Protein AF-A0A422NGZ5-F1 (afdb_monomer_lite)

pLDDT: mean 80.68, std 18.12, range [29.66, 97.88]

Structure (mmCIF, N/CA/C/O backbone):
data_AF-A0A422NGZ5-F1
#
_entry.id   AF-A0A422NGZ5-F1
#
loop_
_atom_site.group_PDB
_atom_site.id
_atom_site.type_symbol
_atom_site.label_atom_id
_atom_site.label_alt_id
_atom_site.label_comp_id
_atom_site.label_asym_id
_atom_site.label_entity_id
_atom_site.label_seq_id
_atom_site.pdbx_PDB_ins_code
_atom_site.Cartn_x
_atom_site.Cartn_y
_atom_site.Cartn_z
_atom_site.occupancy
_atom_site.B_iso_or_equiv
_atom_site.auth_seq_id
_atom_site.auth_comp_id
_atom_site.auth_asym_id
_atom_site.auth_atom_id
_atom_site.pdbx_PDB_model_num
ATOM 1 N N . SER A 1 1 ? -7.763 19.426 0.240 1.00 39.75 1 SER A N 1
ATOM 2 C CA . SER A 1 1 ? -7.963 18.411 1.285 1.00 39.75 1 SER A CA 1
ATOM 3 C C . SER A 1 1 ? -8.925 17.353 0.784 1.00 39.75 1 SER A C 1
ATOM 5 O O . SER A 1 1 ? -10.069 17.687 0.526 1.00 39.75 1 SER A O 1
ATOM 7 N N . ALA A 1 2 ? -8.452 16.122 0.593 1.00 44.97 2 ALA A N 1
ATOM 8 C CA . ALA A 1 2 ? -9.269 14.924 0.338 1.00 44.97 2 ALA A CA 1
ATOM 9 C C . ALA A 1 2 ? -8.938 13.816 1.369 1.00 44.97 2 ALA A C 1
ATOM 11 O O . ALA A 1 2 ? -9.135 12.634 1.121 1.00 44.97 2 ALA A O 1
ATOM 12 N N . LEU A 1 3 ? -8.363 14.210 2.515 1.00 52.81 3 LEU A N 1
ATOM 13 C CA . LEU A 1 3 ? -7.503 13.362 3.345 1.00 52.81 3 LEU A CA 1
ATOM 14 C C . LEU A 1 3 ? -8.158 12.848 4.642 1.00 52.81 3 LEU A C 1
ATOM 16 O O . LEU A 1 3 ? -7.433 12.539 5.577 1.00 52.81 3 LEU A O 1
ATOM 20 N N . GLU A 1 4 ? -9.490 12.791 4.742 1.00 67.19 4 GLU A N 1
ATOM 21 C CA . GLU A 1 4 ? -10.146 12.339 5.991 1.00 67.19 4 GLU A CA 1
ATOM 22 C C . GLU A 1 4 ? -11.096 11.144 5.850 1.00 67.19 4 GLU A C 1
ATOM 24 O O . GLU A 1 4 ? -11.556 10.623 6.858 1.00 67.19 4 GLU A O 1
ATOM 29 N N . SER A 1 5 ? -11.378 10.662 4.637 1.00 86.12 5 SER A N 1
ATOM 30 C CA . SER A 1 5 ? -12.295 9.526 4.430 1.00 86.12 5 SER A CA 1
ATOM 31 C C . SER A 1 5 ? -11.617 8.260 3.899 1.00 86.12 5 SER A C 1
ATOM 33 O O . SER A 1 5 ? -12.306 7.374 3.403 1.00 86.12 5 SER A O 1
ATOM 35 N N . HIS A 1 6 ? -10.285 8.203 3.936 1.00 91.31 6 HIS A N 1
ATOM 36 C CA . HIS A 1 6 ? -9.486 7.113 3.371 1.00 91.31 6 HIS A CA 1
ATOM 37 C C . HIS A 1 6 ? -8.415 6.663 4.365 1.00 91.31 6 HIS A C 1
ATOM 39 O O . HIS A 1 6 ? -7.973 7.445 5.212 1.00 91.31 6 HIS A O 1
ATOM 45 N N . TRP A 1 7 ? -7.963 5.419 4.235 1.00 93.25 7 TRP A N 1
ATOM 46 C CA . TRP A 1 7 ? -6.811 4.917 4.975 1.00 93.25 7 TRP A CA 1
ATOM 47 C C . TRP A 1 7 ? -5.518 5.607 4.532 1.00 93.25 7 TRP A C 1
ATOM 49 O O . TRP A 1 7 ? -5.410 6.112 3.417 1.00 93.25 7 TRP A O 1
ATOM 59 N N . SER A 1 8 ? -4.499 5.607 5.397 1.00 91.50 8 SER A N 1
ATOM 60 C CA . SER A 1 8 ? -3.156 6.036 4.987 1.00 91.50 8 SER A CA 1
ATOM 61 C C . SER A 1 8 ? -2.666 5.153 3.838 1.00 91.50 8 SER A C 1
ATOM 63 O O . SER A 1 8 ? -2.528 3.940 4.007 1.00 91.50 8 SER A O 1
ATOM 65 N N . GLU A 1 9 ? -2.346 5.767 2.695 1.00 91.44 9 GLU A N 1
ATOM 66 C CA . GLU A 1 9 ? -1.776 5.068 1.537 1.00 91.44 9 GLU A CA 1
ATOM 67 C C . GLU A 1 9 ? -0.501 4.309 1.925 1.00 91.44 9 GLU A C 1
ATOM 69 O O . GLU A 1 9 ? -0.298 3.168 1.525 1.00 91.44 9 GLU A O 1
ATOM 74 N N . ARG A 1 10 ? 0.342 4.896 2.782 1.00 93.38 10 ARG A N 1
ATOM 75 C CA . ARG A 1 10 ? 1.575 4.250 3.242 1.00 93.38 10 ARG A CA 1
ATOM 76 C C . ARG A 1 10 ? 1.301 2.967 4.022 1.00 93.38 10 ARG A C 1
ATOM 78 O O . ARG A 1 10 ? 2.048 1.999 3.887 1.00 93.38 10 ARG A O 1
ATOM 85 N N . ASN A 1 11 ? 0.250 2.945 4.832 1.00 93.81 11 ASN A N 1
ATOM 86 C CA . ASN A 1 11 ? -0.030 1.826 5.731 1.00 93.81 11 ASN A CA 1
ATOM 87 C C . ASN A 1 11 ? -0.939 0.769 5.089 1.00 93.81 11 ASN A C 1
ATOM 89 O O . ASN A 1 11 ? -0.842 -0.404 5.443 1.00 93.81 11 ASN A O 1
ATOM 93 N N . ALA A 1 12 ? -1.782 1.164 4.135 1.00 94.94 12 ALA A N 1
ATOM 94 C CA . ALA A 1 12 ? -2.829 0.329 3.558 1.00 94.94 12 ALA A CA 1
ATOM 95 C C . ALA A 1 12 ? -2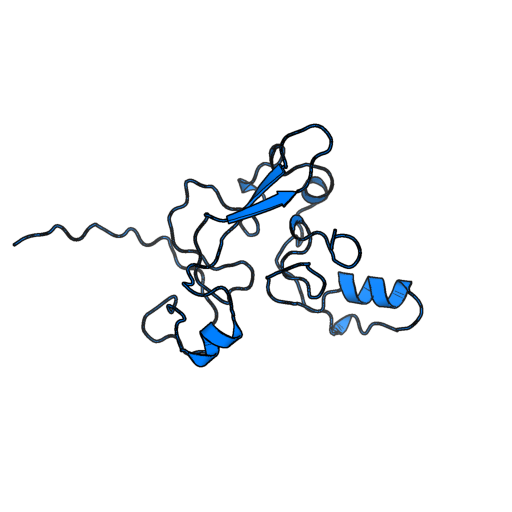.996 0.577 2.046 1.00 94.94 12 ALA A C 1
ATOM 97 O O . ALA A 1 12 ? -4.104 0.763 1.562 1.00 94.94 12 ALA A O 1
ATOM 98 N N . LYS A 1 13 ? -1.889 0.604 1.290 1.00 94.25 13 LYS A N 1
ATOM 99 C CA . LYS A 1 13 ? -1.868 0.983 -0.136 1.00 94.25 13 LYS A CA 1
ATOM 100 C C . LYS A 1 13 ? -2.835 0.193 -1.017 1.00 94.25 13 LYS A C 1
ATOM 102 O O . LYS A 1 13 ? -3.437 0.758 -1.916 1.00 94.25 13 LYS A O 1
ATOM 107 N N . ASP A 1 14 ? -2.939 -1.113 -0.783 1.00 95.31 14 ASP A N 1
ATOM 108 C CA . ASP A 1 14 ? -3.726 -2.023 -1.621 1.00 95.31 14 ASP A CA 1
ATOM 109 C C . ASP A 1 14 ? -5.171 -2.209 -1.116 1.00 95.31 14 ASP A C 1
ATOM 111 O O . ASP A 1 14 ? -5.901 -3.059 -1.626 1.00 95.31 14 ASP A O 1
ATOM 115 N N . GLU A 1 15 ? -5.583 -1.440 -0.108 1.00 96.19 15 GLU A N 1
ATOM 116 C CA . GLU A 1 15 ? -6.899 -1.503 0.532 1.00 96.19 15 GLU A CA 1
ATOM 117 C C . GLU A 1 15 ? -7.965 -0.776 -0.304 1.00 96.19 15 GLU A C 1
ATOM 119 O O . GLU A 1 15 ? -7.674 0.211 -0.978 1.00 96.19 15 GLU A O 1
ATOM 124 N N . LEU A 1 16 ? -9.213 -1.241 -0.252 1.00 94.88 16 LEU A N 1
ATOM 125 C CA . LEU A 1 16 ? -10.357 -0.629 -0.932 1.00 94.88 16 LEU A CA 1
ATOM 126 C C . LEU A 1 16 ? -10.520 0.876 -0.665 1.00 94.88 16 LEU A C 1
ATOM 128 O O . LEU A 1 16 ? -10.824 1.639 -1.577 1.00 94.88 16 LEU A O 1
ATOM 132 N N . MET A 1 17 ? -10.357 1.292 0.584 1.00 94.50 17 MET A N 1
ATOM 133 C CA . MET A 1 17 ? -10.516 2.663 1.054 1.00 94.50 17 MET A CA 1
ATOM 134 C C . MET A 1 17 ? -9.171 3.404 1.097 1.00 94.50 17 MET A C 1
ATOM 136 O O . MET A 1 17 ? -9.043 4.402 1.805 1.00 94.50 17 MET A O 1
ATOM 140 N N . ALA A 1 18 ? -8.152 2.943 0.367 1.00 92.62 18 ALA A N 1
ATOM 141 C CA . ALA A 1 18 ? -6.955 3.733 0.093 1.00 92.62 18 ALA A CA 1
ATOM 142 C C . ALA A 1 18 ? -7.297 4.921 -0.834 1.00 92.62 18 ALA A C 1
ATOM 144 O O . ALA A 1 18 ? -8.208 4.821 -1.655 1.00 92.62 18 ALA A O 1
ATOM 145 N N . PRO A 1 19 ? -6.601 6.069 -0.730 1.00 86.06 19 PRO A N 1
ATOM 146 C CA . PRO A 1 19 ? -6.986 7.284 -1.447 1.00 86.06 19 PRO A CA 1
ATOM 147 C C . PRO A 1 19 ? -6.880 7.150 -2.969 1.00 86.06 19 PRO A C 1
ATOM 149 O O . PRO A 1 19 ? -7.764 7.625 -3.680 1.00 86.06 19 PRO A O 1
ATOM 152 N N . LEU A 1 20 ? -5.802 6.549 -3.482 1.00 76.44 20 LEU A N 1
ATOM 153 C CA . LEU A 1 20 ? -5.567 6.355 -4.913 1.00 76.44 20 LEU A CA 1
ATOM 154 C C . LEU A 1 20 ? -4.652 5.147 -5.157 1.00 76.44 20 LEU A C 1
ATOM 156 O O . LEU A 1 20 ? -3.599 5.030 -4.536 1.00 76.44 20 LEU A O 1
ATOM 160 N N . GLY A 1 21 ? -5.001 4.327 -6.152 1.00 73.50 21 GLY A N 1
ATOM 161 C CA . GLY A 1 21 ? -4.183 3.194 -6.602 1.00 73.50 21 GLY A CA 1
ATOM 162 C C . GLY A 1 21 ? -4.281 1.951 -5.709 1.00 73.50 21 GLY A C 1
ATOM 163 O O . GLY A 1 21 ? -5.049 1.928 -4.755 1.00 73.50 21 GLY A O 1
ATOM 164 N N . GLY A 1 22 ? -3.517 0.909 -6.055 1.00 84.69 22 GLY A N 1
ATOM 165 C CA . GLY A 1 22 ? -3.497 -0.367 -5.334 1.00 84.69 22 GLY A CA 1
ATOM 166 C C . GLY A 1 22 ? -4.521 -1.388 -5.840 1.00 84.69 22 GLY A C 1
ATOM 167 O O . GLY A 1 22 ? -5.181 -1.195 -6.863 1.00 84.69 22 GLY A O 1
ATOM 168 N N . ALA A 1 23 ? -4.628 -2.510 -5.123 1.00 91.06 23 ALA A N 1
ATOM 169 C CA . ALA A 1 23 ? -5.464 -3.637 -5.538 1.00 91.06 23 ALA A CA 1
ATOM 170 C C . ALA A 1 23 ? -6.967 -3.439 -5.265 1.00 91.06 23 ALA A C 1
ATOM 172 O O . ALA A 1 23 ? -7.777 -4.024 -5.984 1.00 91.06 23 ALA A O 1
ATOM 173 N N . GLY A 1 24 ? -7.335 -2.608 -4.282 1.00 93.06 24 GLY A N 1
ATOM 174 C CA . GLY A 1 24 ? -8.728 -2.337 -3.915 1.00 93.06 24 GLY A CA 1
ATOM 175 C C . GLY A 1 24 ? -9.372 -3.446 -3.077 1.00 93.06 24 GLY A C 1
ATOM 176 O O . GLY A 1 24 ? -10.537 -3.775 -3.287 1.00 93.06 24 GLY A O 1
ATOM 177 N N . LEU A 1 25 ? -8.607 -4.049 -2.164 1.00 96.00 25 LEU A N 1
ATOM 178 C CA . LEU A 1 25 ? -9.011 -5.235 -1.407 1.00 96.00 25 LEU A CA 1
ATOM 179 C C . LEU A 1 25 ? -9.987 -4.899 -0.269 1.00 96.00 25 LEU A C 1
ATOM 181 O O . LEU A 1 25 ? -9.744 -3.972 0.507 1.00 96.00 25 LEU A O 1
ATOM 185 N N . TYR A 1 26 ? -11.041 -5.699 -0.111 1.00 95.94 26 TYR A N 1
ATOM 186 C CA . TYR A 1 26 ? -11.971 -5.666 1.023 1.00 95.94 26 TYR A CA 1
ATOM 187 C C . TYR A 1 26 ? -11.346 -6.343 2.248 1.00 95.94 26 TYR A C 1
ATOM 189 O O . TYR A 1 26 ? -11.606 -7.508 2.556 1.00 95.94 26 TYR A O 1
ATOM 197 N N . THR A 1 27 ? -10.481 -5.617 2.950 1.00 97.75 27 THR A N 1
ATOM 198 C CA . THR A 1 27 ? -9.722 -6.184 4.070 1.00 97.75 27 THR A CA 1
ATOM 199 C C . THR A 1 27 ? -10.472 -6.098 5.400 1.00 97.75 27 THR A C 1
ATOM 201 O O . THR A 1 27 ? -11.478 -5.397 5.541 1.00 97.75 27 THR A O 1
ATOM 204 N N . GLU A 1 28 ? -9.920 -6.752 6.427 1.00 97.50 28 GLU A N 1
ATOM 205 C CA . GLU A 1 28 ? -10.381 -6.610 7.813 1.00 97.50 28 GLU A CA 1
ATOM 206 C C . GLU A 1 28 ? -10.377 -5.148 8.303 1.00 97.50 28 GLU A C 1
ATOM 208 O O . GLU A 1 28 ? -11.175 -4.817 9.176 1.00 97.50 28 GLU A O 1
ATOM 213 N N . LEU A 1 29 ? -9.547 -4.257 7.736 1.00 96.38 29 LEU A N 1
ATOM 214 C CA . LEU A 1 29 ? -9.510 -2.837 8.119 1.00 96.38 29 LEU A CA 1
ATOM 215 C C . LEU A 1 29 ? -10.828 -2.131 7.782 1.00 96.38 29 LEU A C 1
ATOM 217 O O . LEU A 1 29 ? -11.478 -1.572 8.666 1.00 96.38 29 LEU A O 1
ATOM 221 N N . THR A 1 30 ? -11.253 -2.184 6.518 1.00 96.38 30 THR A N 1
ATOM 222 C CA . THR A 1 30 ? -12.514 -1.565 6.088 1.00 96.38 30 THR A CA 1
ATOM 223 C C . THR A 1 30 ? -13.726 -2.260 6.696 1.00 96.38 30 THR A C 1
ATOM 225 O O . THR A 1 30 ? -14.667 -1.589 7.125 1.00 96.38 30 THR A O 1
ATOM 228 N N . LEU A 1 31 ? -13.704 -3.591 6.808 1.00 97.62 31 LEU A N 1
ATOM 229 C CA . LEU A 1 31 ? -14.779 -4.326 7.477 1.00 97.62 31 LEU A CA 1
ATOM 230 C C . LEU A 1 31 ? -14.900 -3.939 8.961 1.00 97.62 31 LEU A C 1
ATOM 232 O O . LEU A 1 31 ? -16.016 -3.743 9.444 1.00 97.62 31 LEU A O 1
ATOM 236 N N . GLY A 1 32 ? -13.776 -3.758 9.660 1.00 97.12 32 GLY A N 1
ATOM 237 C CA . GLY A 1 32 ? -13.738 -3.263 11.036 1.00 97.12 32 GLY A CA 1
ATOM 238 C C . GLY A 1 32 ? -14.321 -1.871 11.182 1.00 97.12 32 GLY A C 1
ATOM 239 O O . GLY A 1 32 ? -15.213 -1.679 12.006 1.00 97.12 32 GLY A O 1
ATOM 240 N N . ALA A 1 33 ? -13.934 -0.937 10.314 1.00 95.75 33 ALA A N 1
ATOM 241 C CA . ALA A 1 33 ? -14.528 0.396 10.309 1.00 95.75 33 ALA A CA 1
ATOM 242 C C . ALA A 1 33 ? -16.057 0.351 10.134 1.00 95.75 33 ALA A C 1
ATOM 244 O O . ALA A 1 33 ? -16.782 1.058 10.830 1.00 95.75 33 ALA A O 1
ATOM 245 N N . PHE A 1 34 ? -16.576 -0.506 9.249 1.00 95.81 34 PHE A N 1
ATOM 246 C CA . PHE A 1 34 ? -18.023 -0.650 9.063 1.00 95.81 34 PHE A CA 1
ATOM 247 C C . PHE A 1 34 ? -18.751 -1.247 10.269 1.00 95.81 34 PHE A C 1
ATOM 249 O O . PHE A 1 34 ? -19.886 -0.845 10.545 1.00 95.81 34 PHE A O 1
ATOM 256 N N . VAL A 1 35 ? -18.122 -2.182 10.984 1.00 97.50 35 VAL A N 1
ATOM 257 C CA . VAL A 1 35 ? -18.665 -2.731 12.233 1.00 97.50 35 VAL A CA 1
ATOM 258 C C . VAL A 1 35 ? -18.682 -1.667 13.330 1.00 97.50 35 VAL A C 1
ATOM 260 O O . VAL A 1 35 ? -19.706 -1.514 13.996 1.00 97.50 35 VAL A O 1
ATOM 263 N N . ASP A 1 36 ? -17.611 -0.886 13.474 1.00 97.06 36 ASP A N 1
ATOM 264 C CA . ASP A 1 36 ? -17.487 0.151 14.508 1.00 97.06 36 ASP A CA 1
ATOM 265 C C . ASP A 1 36 ? -18.472 1.313 14.315 1.00 97.06 36 ASP A C 1
ATOM 267 O O . ASP A 1 36 ? -18.913 1.932 15.285 1.00 97.06 36 ASP A O 1
ATOM 271 N N . LEU A 1 37 ? -18.894 1.575 13.074 1.00 95.69 37 LEU A N 1
ATOM 272 C CA . LEU A 1 37 ? -19.982 2.514 12.785 1.00 95.69 37 LEU A CA 1
ATOM 273 C C . LEU A 1 37 ? -21.359 2.014 13.265 1.00 95.69 37 LEU A C 1
ATOM 275 O O . LEU A 1 37 ? -22.299 2.803 13.348 1.00 95.69 37 LEU A O 1
ATOM 279 N N . GLY A 1 38 ? -21.505 0.719 13.558 1.00 96.50 38 GLY A N 1
ATOM 280 C CA . GLY A 1 38 ? -22.724 0.119 14.109 1.00 96.50 38 GLY A CA 1
ATOM 281 C C . GLY A 1 38 ? -23.824 -0.201 13.091 1.00 96.50 38 GLY A C 1
ATOM 282 O O . GLY A 1 38 ? -24.876 -0.712 13.476 1.00 96.50 38 GLY A O 1
ATOM 283 N N . TYR A 1 39 ? -23.605 0.064 11.799 1.00 96.12 39 TYR A N 1
ATOM 284 C CA . TYR A 1 39 ? -24.594 -0.200 10.742 1.00 96.12 39 TYR A CA 1
ATOM 285 C C . TYR A 1 39 ? -24.530 -1.623 10.183 1.00 96.12 39 TYR A C 1
ATOM 287 O O . TYR A 1 39 ? -25.525 -2.123 9.657 1.00 96.12 39 TYR A O 1
ATOM 295 N N . TYR A 1 40 ? -23.371 -2.277 10.282 1.00 95.62 40 TYR A N 1
ATOM 296 C CA . TYR A 1 40 ? -23.101 -3.541 9.605 1.00 95.62 40 TYR A CA 1
ATOM 297 C C . TYR A 1 40 ? -22.558 -4.601 10.562 1.00 95.62 40 TYR A C 1
ATOM 299 O O . TYR A 1 40 ? -22.009 -4.308 11.622 1.00 95.62 40 TYR A O 1
ATOM 307 N N . LYS A 1 41 ? -22.697 -5.862 10.153 1.00 96.62 41 LYS A N 1
ATOM 308 C CA . LYS A 1 41 ? -21.969 -6.996 10.726 1.00 96.62 41 LYS A CA 1
ATOM 309 C C . LYS A 1 41 ? -21.048 -7.541 9.646 1.00 96.62 41 LYS A C 1
ATOM 311 O O . LYS A 1 41 ? -21.523 -7.841 8.554 1.00 96.62 41 LYS A O 1
ATOM 316 N N . ALA A 1 42 ? -19.761 -7.650 9.947 1.00 95.81 42 ALA A N 1
ATOM 317 C CA . ALA A 1 42 ? -18.790 -8.198 9.014 1.00 95.81 42 ALA A CA 1
ATOM 318 C C . ALA A 1 42 ? -18.825 -9.731 9.016 1.00 95.81 42 ALA A C 1
ATOM 320 O O . ALA A 1 42 ? -18.873 -10.361 10.075 1.00 95.81 42 ALA A O 1
ATOM 321 N N . ASP A 1 43 ? -18.754 -10.315 7.822 1.00 97.12 43 ASP A N 1
ATOM 322 C CA . ASP A 1 43 ? -18.327 -11.699 7.643 1.00 97.12 43 ASP A CA 1
ATOM 323 C C . ASP A 1 43 ? -16.803 -11.719 7.479 1.00 97.12 43 ASP A C 1
ATOM 325 O O . ASP A 1 43 ? -16.268 -11.520 6.390 1.00 97.12 43 ASP A O 1
ATOM 329 N N . TRP A 1 44 ? -16.096 -11.920 8.589 1.00 96.94 44 TRP A N 1
ATOM 330 C CA . TRP A 1 44 ? -14.632 -11.897 8.619 1.00 96.94 44 TRP A CA 1
ATOM 331 C C . TRP A 1 44 ? -13.994 -13.012 7.787 1.00 96.94 44 TRP A C 1
ATOM 333 O O . TRP A 1 44 ? -12.864 -12.860 7.334 1.00 96.94 44 TRP A O 1
ATOM 343 N N . ALA A 1 45 ? -14.705 -14.118 7.543 1.00 97.50 45 ALA A N 1
ATOM 344 C CA . ALA A 1 45 ? -14.187 -15.208 6.719 1.00 97.50 45 ALA A CA 1
ATOM 345 C C . ALA A 1 45 ? -14.057 -14.813 5.238 1.00 97.50 45 ALA A C 1
ATOM 347 O O . ALA A 1 45 ? -13.295 -15.441 4.504 1.00 97.50 45 ALA A O 1
ATOM 348 N N . ALA A 1 46 ? -14.777 -13.772 4.811 1.00 96.56 46 ALA A N 1
ATOM 349 C CA . ALA A 1 46 ? -14.709 -13.215 3.467 1.00 96.56 46 ALA A CA 1
ATOM 350 C C . ALA A 1 46 ? -13.663 -12.094 3.322 1.00 96.56 46 ALA A C 1
ATOM 352 O O . ALA A 1 46 ? -13.501 -11.568 2.222 1.00 96.56 46 ALA A O 1
ATOM 353 N N . ALA A 1 47 ? -12.965 -11.713 4.399 1.00 97.88 47 ALA A N 1
ATOM 354 C CA . ALA A 1 47 ? -11.981 -10.639 4.355 1.00 97.88 47 ALA A CA 1
ATOM 355 C C . ALA A 1 47 ? -10.793 -11.006 3.452 1.00 97.88 47 ALA A C 1
ATOM 357 O O . ALA A 1 47 ? -10.149 -12.048 3.613 1.00 97.88 47 ALA A O 1
ATOM 358 N N . GLU A 1 48 ? -10.471 -10.123 2.512 1.00 97.75 48 GLU A N 1
ATOM 359 C CA . GLU A 1 48 ? -9.372 -10.337 1.583 1.00 97.75 48 GLU A CA 1
ATOM 360 C C . GLU A 1 48 ? -8.020 -10.066 2.265 1.00 97.75 48 GLU A C 1
ATOM 362 O O . GLU A 1 48 ? -7.844 -9.055 2.956 1.00 97.75 48 GLU A O 1
ATOM 367 N N . PRO A 1 49 ? -7.020 -10.945 2.080 1.00 96.12 49 PRO A N 1
ATOM 368 C CA . PRO A 1 49 ? -5.711 -10.748 2.674 1.00 96.12 49 PRO A CA 1
ATOM 369 C C . PRO A 1 49 ? -4.920 -9.687 1.904 1.00 96.12 49 PRO A C 1
ATOM 371 O O . PRO A 1 49 ? -4.569 -9.876 0.742 1.00 96.12 49 PRO A O 1
ATOM 374 N N . MET A 1 50 ? -4.518 -8.620 2.587 1.00 95.25 50 MET A N 1
ATOM 375 C CA . MET A 1 50 ? -3.583 -7.640 2.036 1.00 95.25 50 MET A CA 1
ATOM 376 C C . MET A 1 50 ? -2.138 -8.049 2.331 1.00 95.25 50 MET A C 1
ATOM 378 O O . MET A 1 50 ? -1.785 -8.347 3.470 1.00 95.25 50 MET A O 1
ATOM 382 N N . ALA A 1 51 ? -1.289 -8.095 1.301 1.00 94.50 51 ALA A N 1
ATOM 383 C CA . ALA A 1 51 ? 0.136 -8.393 1.467 1.00 94.50 51 ALA A CA 1
ATOM 384 C C . ALA A 1 51 ? 0.927 -7.173 1.967 1.00 94.50 51 ALA A C 1
ATOM 386 O O . ALA A 1 51 ? 1.888 -7.327 2.724 1.00 94.50 51 ALA A O 1
ATOM 387 N N . TRP A 1 52 ? 0.516 -5.976 1.549 1.00 95.81 52 TRP A N 1
ATOM 388 C CA . TRP A 1 52 ? 1.065 -4.704 2.002 1.00 95.81 52 TRP A CA 1
ATOM 389 C C . TRP A 1 52 ? 0.895 -4.539 3.518 1.00 95.81 52 TRP A C 1
ATOM 391 O O . TRP A 1 52 ? -0.188 -4.763 4.050 1.00 95.81 52 TRP A O 1
ATOM 401 N N . GLY A 1 53 ? 1.965 -4.193 4.239 1.00 94.50 53 GLY A N 1
ATOM 402 C CA . GLY A 1 53 ? 1.920 -3.977 5.695 1.00 94.50 53 GLY A CA 1
ATOM 403 C C . GLY A 1 53 ? 1.748 -5.238 6.559 1.00 94.50 53 GLY A C 1
ATOM 404 O O . GLY A 1 53 ? 1.891 -5.169 7.783 1.00 94.50 53 GLY A O 1
ATOM 405 N N . LYS A 1 54 ? 1.470 -6.406 5.964 1.00 95.25 54 LYS A N 1
ATOM 406 C CA . LYS A 1 54 ? 1.197 -7.638 6.713 1.00 95.25 54 LYS A CA 1
ATOM 407 C C . LYS A 1 54 ? 2.432 -8.120 7.461 1.00 95.25 54 LYS A C 1
ATOM 409 O O . LYS A 1 54 ? 3.458 -8.421 6.854 1.00 95.25 54 LYS A O 1
ATOM 414 N N . ASN A 1 55 ? 2.287 -8.284 8.776 1.00 94.25 55 ASN A N 1
ATOM 415 C CA . ASN A 1 55 ? 3.358 -8.703 9.685 1.00 94.25 55 ASN A CA 1
ATOM 416 C C . ASN A 1 55 ? 4.589 -7.774 9.653 1.00 94.25 55 ASN A C 1
ATOM 418 O O . ASN A 1 55 ? 5.699 -8.212 9.944 1.00 94.25 55 ASN A O 1
ATOM 422 N N . SER A 1 56 ? 4.390 -6.495 9.323 1.00 94.31 56 SER A N 1
ATOM 423 C CA . SER A 1 56 ? 5.452 -5.483 9.264 1.00 94.31 56 SER A CA 1
ATOM 424 C C . SER A 1 56 ? 5.896 -4.969 10.644 1.00 94.31 56 SER A C 1
ATOM 426 O O . SER A 1 56 ? 6.948 -4.348 10.760 1.00 94.31 56 SER A O 1
ATOM 428 N N . GLY A 1 57 ? 5.128 -5.252 11.701 1.00 94.44 57 GLY A N 1
ATOM 429 C CA . GLY A 1 57 ? 5.424 -4.820 13.071 1.00 94.44 57 GLY A CA 1
ATOM 430 C C . GLY A 1 57 ? 5.119 -3.341 13.341 1.00 94.44 57 GLY A C 1
ATOM 431 O O . GLY A 1 57 ? 4.739 -2.587 12.445 1.00 94.44 57 GLY A O 1
ATOM 432 N N . CYS A 1 58 ? 5.280 -2.926 14.601 1.00 95.81 58 CYS A N 1
ATOM 433 C CA . CYS A 1 58 ? 4.890 -1.589 15.069 1.00 95.81 58 CYS A CA 1
ATOM 434 C C . CYS A 1 58 ? 5.738 -0.464 14.466 1.00 95.81 58 CYS A C 1
ATOM 436 O O . CYS A 1 58 ? 5.231 0.636 14.260 1.00 95.81 58 CYS A O 1
ATOM 438 N N . GLU A 1 59 ? 7.006 -0.744 14.131 1.00 94.94 59 GLU A N 1
ATOM 439 C CA . GLU A 1 59 ? 7.921 0.256 13.569 1.00 94.94 59 GLU A CA 1
ATOM 440 C C . GLU A 1 59 ? 7.340 0.927 12.323 1.00 94.94 59 GLU A C 1
ATOM 442 O O . GLU A 1 59 ? 7.536 2.126 12.145 1.00 94.94 59 GLU A O 1
ATOM 447 N N . LEU A 1 60 ? 6.596 0.184 11.493 1.00 93.56 60 LEU A N 1
ATOM 448 C CA . LEU A 1 60 ? 5.933 0.748 10.325 1.00 93.56 60 LEU A CA 1
ATOM 449 C C . LEU A 1 60 ? 4.997 1.898 10.721 1.00 93.56 60 LEU A C 1
ATOM 451 O O . LEU A 1 60 ? 5.019 2.931 10.066 1.00 93.56 60 LEU A O 1
ATOM 455 N N . LEU A 1 61 ? 4.196 1.746 11.775 1.00 93.31 61 LEU A N 1
ATOM 456 C CA . LEU A 1 61 ? 3.200 2.742 12.186 1.00 93.31 61 LEU A CA 1
ATOM 457 C C . LEU A 1 61 ? 3.800 3.879 13.023 1.00 93.31 61 LEU A C 1
ATOM 459 O O . LEU A 1 61 ? 3.299 4.998 12.990 1.00 93.31 61 LEU A O 1
ATOM 463 N N . GLU A 1 62 ? 4.859 3.593 13.778 1.00 93.31 62 GLU A N 1
ATOM 464 C CA . GLU A 1 62 ? 5.452 4.534 14.735 1.00 93.31 62 GLU A CA 1
ATOM 465 C C . GLU A 1 62 ? 6.536 5.425 14.121 1.00 93.31 62 GLU A C 1
ATOM 467 O O . GLU A 1 62 ? 6.750 6.551 14.575 1.00 93.31 62 GLU A O 1
ATOM 472 N N . LYS A 1 63 ? 7.254 4.924 13.111 1.00 92.62 63 LYS A N 1
ATOM 473 C CA . LYS A 1 63 ? 8.389 5.620 12.501 1.00 92.62 63 LYS A CA 1
ATOM 474 C C . LYS A 1 63 ? 8.035 6.149 11.123 1.00 92.62 63 LYS A C 1
ATOM 476 O O . LYS A 1 63 ? 7.350 5.501 10.334 1.00 92.62 63 LYS A O 1
ATOM 481 N N . LYS A 1 64 ? 8.615 7.303 10.804 1.00 90.19 64 LYS A N 1
ATOM 482 C CA . LYS A 1 64 ? 8.633 7.858 9.446 1.00 90.19 64 LYS A CA 1
ATOM 483 C C . LYS A 1 64 ? 9.473 6.984 8.517 1.00 90.19 64 LYS A C 1
ATOM 485 O O . LYS A 1 64 ? 10.422 6.344 8.964 1.00 90.19 64 LYS A O 1
ATOM 490 N N . CYS A 1 65 ? 9.178 6.988 7.226 1.00 90.94 65 CYS A N 1
ATOM 491 C CA . CYS A 1 65 ? 9.966 6.331 6.187 1.00 90.94 65 CYS A CA 1
ATOM 492 C C . CYS A 1 65 ? 11.447 6.681 6.234 1.00 90.94 65 CYS A C 1
ATOM 494 O O . CYS A 1 65 ? 12.277 5.777 6.206 1.00 90.94 65 CYS A O 1
ATOM 496 N N . ALA A 1 66 ? 11.790 7.960 6.403 1.00 90.12 66 ALA A N 1
ATOM 497 C CA . ALA A 1 66 ? 13.180 8.392 6.549 1.00 90.12 66 ALA A CA 1
ATOM 498 C C . ALA A 1 66 ? 13.913 7.762 7.755 1.00 90.12 66 ALA A C 1
ATOM 500 O O . ALA A 1 66 ? 15.139 7.796 7.818 1.00 90.12 66 ALA A O 1
ATOM 501 N N . GLN A 1 67 ? 13.178 7.205 8.723 1.00 92.38 67 GLN A N 1
ATOM 502 C CA . GLN A 1 67 ? 13.708 6.533 9.915 1.00 92.38 67 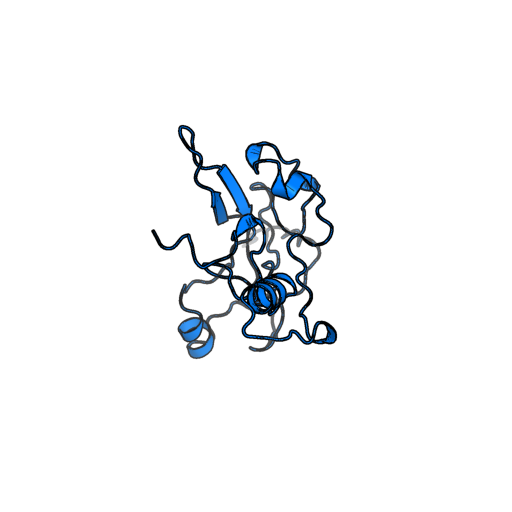GLN A CA 1
ATOM 503 C C . GLN A 1 67 ? 13.633 5.001 9.815 1.00 92.38 67 GLN A C 1
ATOM 505 O O . GLN A 1 67 ? 14.111 4.305 10.716 1.00 92.38 67 GLN A O 1
ATOM 510 N N . LEU A 1 68 ? 13.009 4.464 8.763 1.00 91.31 68 LEU A N 1
ATOM 511 C CA . LEU A 1 68 ? 12.887 3.031 8.543 1.00 91.31 68 LEU A CA 1
ATOM 512 C C . LEU A 1 68 ? 14.113 2.474 7.821 1.00 91.31 68 LEU A C 1
ATOM 514 O O . LEU A 1 68 ? 14.612 3.029 6.845 1.00 91.31 68 LEU A O 1
ATOM 518 N N . SER A 1 69 ? 14.528 1.287 8.249 1.00 92.06 69 SER A N 1
ATOM 519 C CA . SER A 1 69 ? 15.380 0.406 7.453 1.00 92.06 69 SER A CA 1
ATOM 520 C C . SER A 1 69 ? 14.519 -0.222 6.348 1.00 92.06 69 SER A C 1
ATOM 522 O O . SER A 1 69 ? 13.832 -1.215 6.591 1.00 92.06 69 SER A O 1
ATOM 524 N N . LEU A 1 70 ? 14.472 0.402 5.162 1.00 90.06 70 LEU A N 1
ATOM 525 C CA . LEU A 1 70 ? 13.587 -0.006 4.054 1.00 90.06 70 LEU A CA 1
ATOM 526 C C . LEU A 1 70 ? 13.812 -1.457 3.594 1.00 90.06 70 LEU A C 1
ATOM 528 O O . LEU A 1 70 ? 12.885 -2.108 3.122 1.00 90.06 70 LEU A O 1
ATOM 532 N N . ASP A 1 71 ? 15.015 -1.988 3.797 1.00 89.06 71 ASP A N 1
ATOM 533 C CA . ASP A 1 71 ? 15.390 -3.386 3.566 1.00 89.06 71 ASP A CA 1
ATOM 534 C C . ASP A 1 71 ? 14.576 -4.389 4.399 1.00 89.06 71 ASP A C 1
ATOM 536 O O . ASP A 1 71 ? 14.408 -5.533 3.977 1.00 89.06 71 ASP A O 1
ATOM 540 N N . LYS A 1 72 ? 14.000 -3.964 5.533 1.00 93.12 72 LYS A N 1
ATOM 541 C CA . LYS A 1 72 ? 13.062 -4.780 6.324 1.00 93.12 72 LYS A CA 1
ATOM 542 C C . LYS A 1 72 ? 11.670 -4.882 5.694 1.00 93.12 72 LYS A C 1
ATOM 544 O O . LYS A 1 72 ? 10.898 -5.759 6.075 1.00 93.12 72 LYS A O 1
ATOM 549 N N . TYR A 1 73 ? 11.350 -4.025 4.724 1.00 94.44 73 TYR A N 1
ATOM 550 C CA . TYR A 1 73 ? 10.035 -3.936 4.084 1.00 94.44 73 TYR A CA 1
ATOM 551 C C . TYR A 1 73 ? 10.110 -4.127 2.556 1.00 94.44 73 TYR A C 1
ATOM 553 O O . TYR A 1 73 ? 9.504 -3.354 1.812 1.00 94.44 73 TYR A O 1
ATOM 561 N N . PRO A 1 74 ? 10.788 -5.173 2.041 1.00 90.12 74 PRO A N 1
ATOM 562 C CA . PRO A 1 74 ? 11.091 -5.309 0.611 1.00 90.12 74 PRO A CA 1
ATOM 563 C C . PRO A 1 74 ? 9.855 -5.568 -0.266 1.00 90.12 74 PRO A C 1
ATOM 565 O O . PRO A 1 74 ? 9.931 -5.487 -1.487 1.00 90.12 74 PRO A O 1
ATOM 568 N N . LYS A 1 75 ? 8.716 -5.919 0.346 1.00 89.56 75 LYS A N 1
ATOM 569 C CA . LYS A 1 75 ? 7.422 -6.083 -0.336 1.00 89.56 75 LYS A CA 1
ATOM 570 C C . LYS A 1 75 ? 6.623 -4.781 -0.436 1.00 89.56 75 LYS A C 1
ATOM 572 O O . LYS A 1 75 ? 5.596 -4.765 -1.102 1.00 89.56 75 LYS A O 1
ATOM 577 N N . MET A 1 76 ? 7.058 -3.734 0.264 1.00 93.88 76 MET A N 1
ATOM 578 C CA . MET A 1 76 ? 6.374 -2.443 0.314 1.00 93.88 76 MET A CA 1
ATOM 579 C C . MET A 1 76 ? 7.219 -1.362 -0.349 1.00 93.88 76 MET A C 1
ATOM 581 O O . MET A 1 76 ? 6.763 -0.668 -1.255 1.00 93.88 76 MET A O 1
ATOM 585 N N . PHE A 1 77 ? 8.469 -1.246 0.091 1.00 93.88 77 PHE A N 1
ATOM 586 C CA . PHE A 1 77 ? 9.372 -0.189 -0.327 1.00 93.88 77 PHE A CA 1
ATOM 587 C C . PHE A 1 77 ? 10.506 -0.745 -1.175 1.00 93.88 77 PHE A C 1
ATOM 589 O O . PHE A 1 77 ? 10.904 -1.905 -1.056 1.00 93.88 77 PHE A O 1
ATOM 596 N N . CYS A 1 78 ? 11.031 0.111 -2.038 1.00 92.06 78 CYS A N 1
ATOM 597 C CA . CYS A 1 78 ? 12.140 -0.210 -2.921 1.00 92.06 78 CYS A CA 1
ATOM 598 C C . CYS A 1 78 ? 13.299 0.767 -2.708 1.00 92.06 78 CYS A C 1
ATOM 600 O O . CYS A 1 78 ? 13.142 1.828 -2.109 1.00 92.06 78 CYS A O 1
ATOM 602 N N . SER A 1 79 ? 14.486 0.406 -3.192 1.00 85.75 79 SER A N 1
ATOM 603 C CA . SER A 1 79 ? 15.628 1.322 -3.205 1.00 85.75 79 SER A CA 1
ATOM 604 C C . SER A 1 79 ? 15.700 2.033 -4.549 1.00 85.75 79 SER A C 1
ATOM 606 O O . SER A 1 79 ? 15.580 1.380 -5.583 1.00 85.75 79 SER A O 1
ATOM 608 N N . GLY A 1 80 ? 15.955 3.345 -4.555 1.00 76.75 80 GLY A N 1
ATOM 609 C CA . GLY A 1 80 ? 16.079 4.126 -5.794 1.00 76.75 80 GLY A CA 1
ATOM 610 C C . GLY A 1 80 ? 17.241 3.696 -6.703 1.00 76.75 80 GLY A C 1
ATOM 611 O O . GLY A 1 80 ? 17.306 4.115 -7.854 1.00 76.75 80 GLY A O 1
ATOM 612 N N . SER A 1 81 ? 18.154 2.852 -6.211 1.00 78.31 81 SER A N 1
ATOM 613 C CA . SER A 1 81 ? 19.191 2.205 -7.022 1.00 78.31 81 SER A CA 1
ATOM 614 C C . SER A 1 81 ? 18.721 0.918 -7.722 1.00 78.31 81 SER A C 1
ATOM 616 O O . SER A 1 81 ? 19.475 0.369 -8.528 1.00 78.31 81 SER A O 1
ATOM 618 N N . ASP A 1 82 ? 17.503 0.423 -7.452 1.00 78.38 82 ASP A N 1
ATOM 619 C CA . ASP A 1 82 ? 16.916 -0.723 -8.156 1.00 78.38 82 ASP A CA 1
ATOM 620 C C . ASP A 1 82 ? 16.249 -0.278 -9.466 1.00 78.38 82 ASP A C 1
ATOM 622 O O . ASP A 1 82 ? 15.106 0.183 -9.503 1.00 78.38 82 ASP A O 1
ATOM 626 N N . PHE A 1 83 ? 16.979 -0.454 -10.567 1.00 78.88 83 PHE A N 1
ATOM 627 C CA . PHE A 1 83 ? 16.500 -0.162 -11.920 1.00 78.88 83 PHE A CA 1
ATOM 628 C C . PHE A 1 83 ? 15.782 -1.347 -12.589 1.00 78.88 83 PHE A C 1
ATOM 630 O O . PHE A 1 83 ? 15.328 -1.224 -13.736 1.00 78.88 83 PHE A O 1
ATOM 637 N N . HIS A 1 84 ? 15.690 -2.499 -11.916 1.00 83.44 84 HIS A N 1
ATOM 638 C CA . HIS A 1 84 ? 15.048 -3.682 -12.479 1.00 83.44 84 HIS A CA 1
ATOM 639 C C . HIS A 1 84 ? 13.532 -3.499 -12.550 1.00 83.44 84 HIS A C 1
ATOM 641 O O . HIS A 1 84 ? 12.917 -2.815 -11.731 1.00 83.44 84 HIS A O 1
ATOM 647 N N . LEU A 1 85 ? 12.921 -4.143 -13.544 1.00 85.38 85 LEU A N 1
ATOM 648 C CA . LEU A 1 85 ? 11.470 -4.276 -13.584 1.00 85.38 85 LEU A CA 1
ATOM 649 C C . LEU A 1 85 ? 11.029 -5.213 -12.454 1.00 85.38 85 LEU A C 1
ATOM 651 O O . LEU A 1 85 ? 11.551 -6.320 -12.311 1.00 85.38 85 LEU A O 1
ATOM 655 N N . ARG A 1 86 ? 10.070 -4.750 -11.657 1.00 86.94 86 ARG A N 1
ATOM 656 C CA . ARG A 1 86 ? 9.436 -5.481 -10.552 1.00 86.94 86 ARG A CA 1
ATOM 657 C C . ARG A 1 86 ? 7.930 -5.434 -10.727 1.00 86.94 86 ARG A C 1
ATOM 659 O O . ARG A 1 86 ? 7.438 -4.597 -11.472 1.00 86.94 86 ARG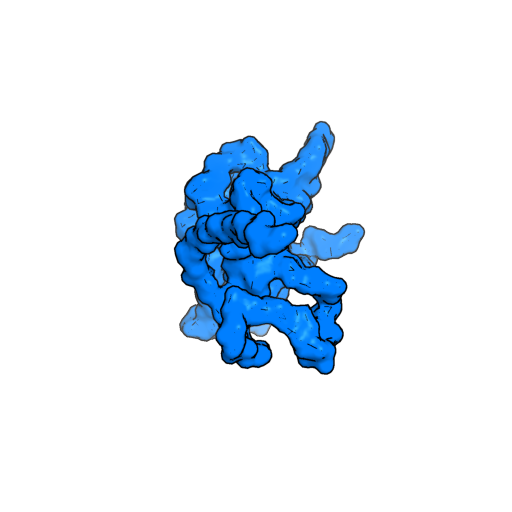 A O 1
ATOM 666 N N . CYS A 1 87 ? 7.187 -6.282 -10.038 1.00 88.44 87 CYS A N 1
ATOM 667 C CA . CYS A 1 87 ? 5.742 -6.107 -9.989 1.00 88.44 87 CYS A CA 1
ATOM 668 C C . CYS A 1 87 ? 5.370 -4.962 -9.044 1.00 88.44 87 CYS A C 1
ATOM 670 O O . CYS A 1 87 ? 6.023 -4.755 -8.019 1.00 88.44 87 CYS A O 1
ATOM 672 N N . THR A 1 88 ? 4.324 -4.212 -9.390 1.00 89.50 88 THR A N 1
ATOM 673 C CA . THR A 1 88 ? 3.626 -3.357 -8.423 1.00 89.50 88 THR A CA 1
ATOM 674 C C . THR A 1 88 ? 3.035 -4.211 -7.297 1.00 89.50 88 THR A C 1
ATOM 676 O O . THR A 1 88 ? 2.884 -5.426 -7.447 1.00 89.50 88 THR A O 1
ATOM 679 N N . SER A 1 89 ? 2.711 -3.596 -6.155 1.00 92.06 89 SER A N 1
ATOM 680 C CA . SER A 1 89 ? 2.155 -4.310 -4.993 1.00 92.06 89 SER A CA 1
ATOM 681 C C . SER A 1 89 ? 0.866 -5.067 -5.333 1.00 92.06 89 SER A C 1
ATOM 683 O O . SER A 1 89 ? 0.723 -6.237 -4.975 1.00 92.06 89 SER A O 1
ATOM 685 N N . ASP A 1 90 ? 0.008 -4.435 -6.137 1.00 90.06 90 ASP A N 1
ATOM 686 C CA . ASP A 1 90 ? -1.228 -4.991 -6.696 1.00 90.06 90 ASP A CA 1
ATOM 687 C C . ASP A 1 90 ? -1.018 -6.054 -7.788 1.00 90.06 90 ASP A C 1
ATOM 689 O O . ASP A 1 90 ? -1.959 -6.745 -8.169 1.00 90.06 90 ASP A O 1
ATOM 693 N N . ARG A 1 91 ? 0.216 -6.214 -8.286 1.00 89.31 91 ARG A N 1
ATOM 694 C CA . ARG A 1 91 ? 0.593 -7.115 -9.384 1.00 89.31 91 ARG A CA 1
ATOM 695 C C . ARG A 1 91 ? -0.170 -6.903 -10.695 1.00 89.31 91 ARG A C 1
ATOM 697 O O . ARG A 1 91 ? -0.076 -7.755 -11.578 1.00 89.31 91 ARG A O 1
ATOM 704 N N . TYR A 1 92 ? -0.863 -5.786 -10.885 1.00 84.31 92 TYR A N 1
ATOM 705 C CA . TYR A 1 92 ? -1.539 -5.496 -12.150 1.00 84.31 92 TYR A CA 1
ATOM 706 C C . TYR A 1 92 ? -0.550 -5.144 -13.261 1.00 84.31 92 TYR A C 1
ATOM 708 O O . TYR A 1 92 ? -0.801 -5.437 -14.429 1.00 84.31 92 TYR A O 1
ATOM 716 N N . PHE A 1 93 ? 0.602 -4.561 -12.915 1.00 82.50 93 PHE A N 1
ATOM 717 C CA . PHE A 1 93 ? 1.584 -4.108 -13.893 1.00 82.50 93 PHE A CA 1
ATOM 718 C C . PHE A 1 93 ? 3.021 -4.389 -13.448 1.00 82.50 93 PHE A C 1
ATOM 720 O O . PHE A 1 93 ? 3.343 -4.488 -12.263 1.00 82.50 93 PHE A O 1
ATOM 727 N N . SER A 1 94 ? 3.927 -4.457 -14.423 1.00 85.75 94 SER A N 1
ATOM 728 C CA . SER A 1 94 ? 5.351 -4.277 -14.149 1.00 85.75 94 SER A CA 1
ATOM 729 C C . SER A 1 94 ? 5.650 -2.798 -13.896 1.00 85.75 94 SER A C 1
ATOM 731 O O . SER A 1 94 ? 5.154 -1.925 -14.612 1.00 85.75 94 SER A O 1
ATOM 733 N N . GLY A 1 95 ? 6.507 -2.521 -12.928 1.00 87.00 95 GLY A N 1
ATOM 734 C CA . GLY A 1 95 ? 6.893 -1.203 -12.463 1.00 87.00 95 GLY A CA 1
ATOM 735 C C . GLY A 1 95 ? 8.399 -1.053 -12.246 1.00 87.00 95 GLY A C 1
ATOM 736 O O . GLY A 1 95 ? 9.172 -2.005 -12.389 1.00 87.00 95 GLY A O 1
ATOM 737 N N . ARG A 1 96 ? 8.816 0.163 -11.890 1.00 89.81 96 ARG A N 1
ATOM 738 C CA . ARG A 1 96 ? 10.177 0.498 -11.439 1.00 89.81 96 ARG A CA 1
ATOM 739 C C . ARG A 1 96 ? 10.130 1.296 -10.144 1.00 89.81 96 ARG A C 1
ATOM 741 O O . ARG A 1 96 ? 9.107 1.894 -9.823 1.00 89.81 96 ARG A O 1
ATOM 748 N N . CYS A 1 97 ? 11.246 1.334 -9.422 1.00 92.12 97 CYS A N 1
ATOM 749 C CA . CYS A 1 97 ? 11.384 2.154 -8.222 1.00 92.12 97 CYS A CA 1
ATOM 750 C C . CYS A 1 97 ? 11.557 3.643 -8.571 1.00 92.12 97 CYS A C 1
ATOM 752 O O . CYS A 1 97 ? 12.647 4.199 -8.460 1.00 92.12 97 CYS A O 1
ATOM 754 N N . THR A 1 98 ? 10.497 4.274 -9.075 1.00 90.62 98 THR A N 1
ATOM 755 C CA . THR A 1 98 ? 10.500 5.685 -9.504 1.00 90.62 98 THR A CA 1
ATOM 756 C C . THR A 1 98 ? 9.476 6.544 -8.777 1.00 90.62 98 THR A C 1
ATOM 758 O O . THR A 1 98 ? 9.602 7.767 -8.801 1.00 90.62 98 THR A O 1
ATOM 761 N N . GLY A 1 99 ? 8.487 5.923 -8.133 1.00 89.81 99 GLY A N 1
ATOM 762 C CA . GLY A 1 99 ? 7.447 6.621 -7.391 1.00 89.81 99 GLY A CA 1
ATOM 763 C C . GLY A 1 99 ? 7.760 6.697 -5.904 1.00 89.81 99 GLY A C 1
ATOM 764 O O . GLY A 1 99 ? 8.535 5.902 -5.370 1.00 89.81 99 GLY A O 1
ATOM 765 N N . SER A 1 100 ? 7.088 7.621 -5.223 1.00 92.06 100 SER A N 1
ATOM 766 C CA . SER A 1 100 ? 7.102 7.702 -3.767 1.00 92.06 100 SER A CA 1
ATOM 767 C C . SER A 1 100 ? 5.718 8.022 -3.222 1.00 92.06 100 SER A C 1
ATOM 769 O O . SER A 1 100 ? 5.014 8.864 -3.778 1.00 92.06 100 SER A O 1
ATOM 771 N N . ILE A 1 101 ? 5.369 7.407 -2.093 1.00 91.81 101 ILE A N 1
ATOM 772 C CA . ILE A 1 101 ? 4.262 7.864 -1.250 1.00 91.81 101 ILE A CA 1
ATOM 773 C C . ILE A 1 101 ? 4.782 9.048 -0.437 1.00 91.81 101 ILE A C 1
ATOM 775 O O . ILE A 1 101 ? 5.809 8.935 0.235 1.00 91.81 101 ILE A O 1
ATOM 779 N N . MET A 1 102 ? 4.094 10.182 -0.535 1.00 90.94 102 MET A N 1
ATOM 780 C CA . MET A 1 102 ? 4.480 11.432 0.117 1.00 90.94 102 MET A CA 1
ATOM 781 C C . MET A 1 102 ? 3.593 11.666 1.336 1.00 90.94 102 MET A C 1
ATOM 783 O O . MET A 1 102 ? 2.399 11.931 1.193 1.00 90.94 102 MET A O 1
ATOM 787 N N . GLU A 1 103 ? 4.171 11.617 2.531 1.00 85.50 103 GLU A N 1
ATOM 788 C CA . GLU A 1 103 ? 3.458 11.913 3.769 1.00 85.50 103 GLU A CA 1
ATOM 789 C C . GLU A 1 103 ? 3.731 13.354 4.229 1.00 85.50 103 GLU A C 1
ATOM 791 O O . GLU A 1 103 ? 4.892 13.769 4.346 1.00 85.50 103 GLU A O 1
ATOM 796 N N . PRO A 1 104 ? 2.686 14.154 4.510 1.00 82.38 104 PRO A N 1
ATOM 797 C CA . PRO A 1 104 ? 2.864 15.497 5.041 1.00 82.38 104 PRO A CA 1
ATOM 798 C C . PRO A 1 104 ? 3.606 15.459 6.381 1.00 82.38 104 PRO A C 1
ATOM 800 O O . PRO A 1 104 ? 3.225 14.732 7.295 1.00 82.38 104 PRO A O 1
ATOM 803 N N . SER A 1 105 ? 4.632 16.298 6.532 1.00 77.44 105 SER A N 1
ATOM 804 C CA . SER A 1 105 ? 5.324 16.480 7.808 1.00 77.44 105 SER A CA 1
ATOM 805 C C . SER A 1 105 ? 5.188 17.933 8.270 1.00 77.44 105 SER A C 1
ATOM 807 O O . SER A 1 105 ? 5.706 18.827 7.601 1.00 77.44 105 SER A O 1
ATOM 809 N N . PRO A 1 106 ? 4.537 18.212 9.415 1.00 76.12 106 PRO A N 1
ATOM 810 C CA . PRO A 1 106 ? 4.444 19.571 9.943 1.00 76.12 106 PRO A CA 1
ATOM 811 C C . PRO A 1 106 ? 5.837 20.161 10.202 1.00 76.12 106 PRO A C 1
ATOM 813 O O . PRO A 1 106 ? 6.640 19.565 10.917 1.00 76.12 106 PRO A O 1
ATOM 816 N N . GLY A 1 107 ? 6.131 21.321 9.608 1.00 76.81 107 GLY A N 1
ATOM 817 C CA . GLY A 1 107 ? 7.386 22.050 9.835 1.00 76.81 107 GLY A CA 1
ATOM 818 C C . GLY A 1 107 ? 8.654 21.398 9.264 1.00 76.81 107 GLY A C 1
ATOM 819 O O . GLY A 1 107 ? 9.750 21.844 9.591 1.00 76.81 107 GLY A O 1
ATOM 820 N N . ALA A 1 108 ? 8.533 20.367 8.422 1.00 80.88 108 ALA A N 1
ATOM 821 C CA . ALA A 1 108 ? 9.665 19.723 7.756 1.00 80.88 108 ALA A CA 1
ATOM 822 C C . ALA A 1 108 ? 9.318 19.353 6.306 1.00 80.88 108 ALA A C 1
ATOM 824 O O . ALA A 1 108 ? 8.172 19.480 5.876 1.00 80.88 108 ALA A O 1
ATOM 825 N N . ALA A 1 109 ? 10.315 18.888 5.550 1.00 81.12 109 ALA A N 1
ATOM 826 C CA . ALA A 1 109 ? 10.064 18.301 4.240 1.00 81.12 109 ALA A CA 1
ATOM 827 C C . ALA A 1 109 ? 9.108 17.095 4.372 1.00 81.12 109 ALA A C 1
ATOM 829 O O . ALA A 1 109 ? 9.201 16.370 5.370 1.00 81.12 109 ALA A O 1
ATOM 830 N N . PRO A 1 110 ? 8.196 16.880 3.403 1.00 86.12 110 PRO A N 1
ATOM 831 C CA . PRO A 1 110 ? 7.361 15.687 3.375 1.00 86.12 110 PRO A CA 1
ATOM 832 C C . PRO A 1 110 ? 8.223 14.429 3.424 1.00 86.12 110 PRO A C 1
ATOM 834 O O . PRO A 1 110 ? 9.280 14.366 2.791 1.00 86.12 110 PRO A O 1
ATOM 837 N N . ASP A 1 111 ? 7.768 13.442 4.180 1.00 88.88 111 ASP A N 1
ATOM 838 C CA . ASP A 1 111 ? 8.441 12.158 4.262 1.00 88.88 111 ASP A CA 1
ATOM 839 C C . ASP A 1 111 ? 8.134 11.349 2.998 1.00 88.88 111 ASP A C 1
ATOM 841 O O . ASP A 1 111 ? 6.994 11.312 2.535 1.00 88.88 111 ASP A O 1
ATOM 845 N N . SER A 1 112 ? 9.167 10.765 2.397 1.00 91.56 112 SER A N 1
ATOM 846 C CA . SER A 1 112 ? 9.083 10.124 1.085 1.00 91.56 112 SER A CA 1
ATOM 847 C C . SER A 1 112 ? 9.375 8.640 1.224 1.00 91.56 112 SER A C 1
ATOM 849 O O . SER A 1 112 ? 10.483 8.246 1.591 1.00 91.56 112 SER A O 1
ATOM 851 N N . CYS A 1 113 ? 8.376 7.817 0.922 1.00 93.31 113 CYS A N 1
ATOM 852 C CA . CYS A 1 113 ? 8.499 6.369 0.884 1.00 93.31 113 CYS A CA 1
ATOM 853 C C . CYS A 1 113 ? 8.624 5.879 -0.557 1.00 93.31 113 CYS A C 1
ATOM 855 O O . CYS A 1 113 ? 7.608 5.852 -1.253 1.00 93.31 113 CYS A O 1
ATOM 857 N N . PRO A 1 114 ? 9.815 5.462 -1.016 1.00 94.12 114 PRO A N 1
ATOM 858 C CA . PRO A 1 114 ? 9.993 4.962 -2.374 1.00 94.12 114 PRO A CA 1
ATOM 859 C C . PRO A 1 114 ? 9.223 3.655 -2.590 1.00 94.12 114 PRO A C 1
ATOM 861 O O . PRO A 1 114 ? 9.323 2.713 -1.800 1.00 94.12 114 PRO A O 1
ATOM 864 N N . VAL A 1 115 ? 8.470 3.590 -3.685 1.00 93.94 115 VAL A N 1
ATOM 865 C CA . VAL A 1 115 ? 7.621 2.456 -4.063 1.00 93.94 115 VAL A CA 1
ATOM 866 C C . VAL A 1 115 ? 7.771 2.124 -5.542 1.00 93.94 115 VAL A C 1
ATOM 868 O O . VAL A 1 115 ? 8.152 2.959 -6.365 1.00 93.94 115 VAL A O 1
ATOM 871 N N . ILE A 1 116 ? 7.435 0.884 -5.894 1.00 91.69 116 ILE A N 1
ATOM 872 C CA . ILE A 1 116 ? 7.339 0.486 -7.296 1.00 91.69 116 ILE A CA 1
ATOM 873 C C . ILE A 1 116 ? 6.124 1.175 -7.930 1.00 91.69 116 ILE A C 1
ATOM 875 O O . ILE A 1 116 ? 4.989 0.984 -7.492 1.00 91.69 116 ILE A O 1
ATOM 879 N N . GLU A 1 117 ? 6.376 1.971 -8.965 1.00 88.81 117 GLU A N 1
ATOM 880 C CA . GLU A 1 117 ? 5.370 2.649 -9.781 1.00 88.81 117 GLU A CA 1
ATOM 881 C C . GLU A 1 117 ? 5.219 1.913 -11.122 1.00 88.81 117 GLU A C 1
ATOM 883 O O . GLU A 1 117 ? 6.234 1.512 -11.707 1.00 88.81 117 GLU A O 1
ATOM 888 N N . PRO A 1 118 ? 3.989 1.700 -11.627 1.00 86.06 118 PRO A N 1
ATOM 889 C CA . PRO A 1 118 ? 3.768 0.964 -12.869 1.00 86.06 118 PRO A CA 1
ATOM 890 C C . PRO A 1 118 ? 4.391 1.677 -14.080 1.00 86.06 118 PRO A C 1
ATOM 892 O O . PRO A 1 118 ? 4.220 2.880 -14.271 1.00 86.06 118 PRO A O 1
ATOM 895 N N . VAL A 1 119 ? 5.061 0.927 -14.965 1.00 80.94 119 VAL A N 1
ATOM 896 C CA . VAL A 1 119 ? 5.593 1.446 -16.240 1.00 80.94 119 VAL A CA 1
ATOM 897 C C . VAL A 1 119 ? 4.487 1.440 -17.299 1.00 80.94 119 VAL A C 1
ATOM 899 O O . VAL A 1 119 ? 4.526 0.682 -18.270 1.00 80.94 119 VAL A O 1
ATOM 902 N N . ILE A 1 120 ? 3.482 2.290 -17.105 1.00 73.25 120 ILE A N 1
ATOM 903 C CA . ILE A 1 120 ? 2.363 2.484 -18.034 1.00 73.25 120 ILE A CA 1
ATOM 904 C C . ILE A 1 120 ? 2.386 3.904 -18.610 1.00 73.25 120 ILE A C 1
ATOM 906 O O . ILE A 1 120 ? 2.742 4.862 -17.931 1.00 73.25 120 ILE A O 1
ATOM 910 N N . SER A 1 121 ? 2.021 4.057 -19.885 1.00 58.47 121 SER A N 1
ATOM 911 C CA . SER A 1 121 ? 2.023 5.359 -20.577 1.00 58.47 121 SER A CA 1
ATOM 912 C C . SER A 1 121 ? 0.734 6.166 -20.385 1.00 58.47 121 SER A C 1
ATOM 914 O O . SER A 1 121 ? 0.597 7.252 -20.942 1.00 58.47 121 SER A O 1
ATOM 916 N N . VAL A 1 122 ? -0.228 5.632 -19.634 1.00 55.41 122 VAL A N 1
ATOM 917 C CA . VAL A 1 122 ? -1.576 6.183 -19.467 1.00 55.41 122 VAL A CA 1
ATOM 918 C C . VAL A 1 122 ? -1.987 6.055 -18.005 1.00 55.41 122 VAL A C 1
ATOM 920 O O . VAL A 1 122 ? -1.869 4.983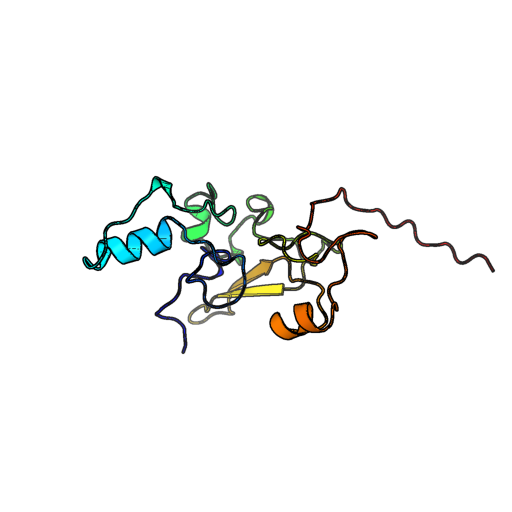 -17.423 1.00 55.41 122 VAL A O 1
ATOM 923 N N . ARG A 1 123 ? -2.466 7.157 -17.414 1.00 54.47 123 ARG A N 1
ATOM 924 C CA . ARG A 1 123 ? -2.953 7.206 -16.020 1.00 54.47 123 ARG A CA 1
ATOM 925 C C . ARG A 1 123 ? -4.399 6.723 -15.865 1.00 54.47 123 ARG A C 1
ATOM 927 O O . ARG A 1 123 ? -4.863 6.548 -14.747 1.00 54.47 123 ARG A O 1
ATOM 934 N N . ASP A 1 124 ? -5.107 6.540 -16.977 1.00 60.69 124 ASP A N 1
ATOM 935 C CA . ASP A 1 124 ? -6.491 6.075 -16.996 1.00 60.69 124 ASP A CA 1
ATOM 936 C C . ASP A 1 124 ? -6.538 4.565 -17.258 1.00 60.69 124 ASP A C 1
ATOM 938 O O . ASP A 1 124 ? -6.314 4.112 -18.384 1.00 60.69 124 ASP A O 1
ATOM 942 N N . LEU A 1 125 ? -6.861 3.799 -16.213 1.00 60.22 125 LEU A N 1
ATOM 943 C CA . LEU A 1 125 ? -7.024 2.345 -16.267 1.00 60.22 125 LEU A CA 1
ATOM 944 C C . LEU A 1 125 ? -8.062 1.921 -17.317 1.00 60.22 125 LEU A C 1
ATOM 946 O O . LEU A 1 125 ? -7.853 0.945 -18.035 1.00 60.22 125 LEU A O 1
ATOM 950 N N . ALA A 1 126 ? -9.159 2.670 -17.465 1.00 58.62 126 ALA A N 1
ATOM 951 C CA . ALA A 1 126 ? -10.179 2.364 -18.462 1.00 58.62 126 ALA A CA 1
ATOM 952 C C . ALA A 1 126 ? -9.628 2.539 -19.880 1.00 58.62 126 ALA A C 1
ATOM 954 O O . ALA A 1 126 ? -9.950 1.756 -20.772 1.00 58.62 126 ALA A O 1
ATOM 955 N N . THR A 1 127 ? -8.758 3.526 -20.089 1.00 58.38 127 THR A N 1
ATOM 956 C CA . THR A 1 127 ? -8.046 3.709 -21.356 1.00 58.38 127 THR A CA 1
ATOM 957 C C . THR A 1 127 ? -6.986 2.624 -21.575 1.00 58.38 127 THR A C 1
ATOM 959 O O . THR A 1 127 ? -6.885 2.117 -22.691 1.00 58.38 127 THR A O 1
ATOM 962 N N . VAL A 1 128 ? -6.268 2.182 -20.533 1.00 60.41 128 VAL A N 1
ATOM 963 C CA . VAL A 1 128 ? -5.326 1.043 -20.598 1.00 60.41 128 VAL A CA 1
ATOM 964 C C . VAL A 1 128 ? -6.027 -0.224 -21.094 1.00 60.41 128 VAL A C 1
ATOM 966 O O . VAL A 1 128 ? -5.552 -0.852 -22.045 1.00 60.41 128 VAL A O 1
ATOM 969 N N . PHE A 1 129 ? -7.175 -0.576 -20.504 1.00 60.25 129 PHE A N 1
ATOM 970 C CA . PHE A 1 129 ? -7.939 -1.762 -20.905 1.00 60.25 129 PHE A CA 1
ATOM 971 C C . PHE A 1 129 ? -8.583 -1.606 -22.286 1.00 60.25 129 PHE A C 1
ATOM 973 O O . PHE A 1 129 ? -8.571 -2.552 -23.070 1.00 60.25 129 PHE A O 1
ATOM 980 N N . LYS A 1 130 ? -9.093 -0.414 -22.629 1.00 61.94 130 LYS A N 1
ATOM 981 C CA . LYS A 1 130 ? -9.696 -0.153 -23.949 1.00 61.94 130 LYS A CA 1
ATOM 982 C C . LYS A 1 130 ? -8.682 -0.166 -25.090 1.00 61.94 130 LYS A C 1
ATOM 984 O O . LYS A 1 130 ? -9.022 -0.597 -26.186 1.00 61.94 130 LYS A O 1
ATOM 989 N N . GLN A 1 131 ? -7.469 0.332 -24.861 1.00 59.84 131 GLN A N 1
ATOM 990 C CA . GLN A 1 131 ? -6.443 0.456 -25.902 1.00 59.84 131 GLN A CA 1
ATOM 991 C C . GLN A 1 131 ? -5.510 -0.757 -25.978 1.00 59.84 131 GLN A C 1
ATOM 993 O O . GLN A 1 131 ? -4.684 -0.818 -26.884 1.00 59.84 131 GLN A O 1
ATOM 998 N N . GLY A 1 132 ? -5.590 -1.702 -25.031 1.00 56.78 132 GLY A N 1
ATOM 999 C CA . GLY A 1 132 ? -4.640 -2.816 -24.951 1.00 56.78 132 GLY A CA 1
ATOM 1000 C C . GLY A 1 132 ? -3.193 -2.352 -24.736 1.00 56.78 132 GLY A C 1
ATOM 1001 O O . GLY A 1 132 ? -2.260 -3.090 -25.022 1.00 56.78 132 GLY A O 1
ATOM 1002 N N . ALA A 1 133 ? -2.995 -1.129 -24.232 1.00 55.50 133 ALA A N 1
ATOM 1003 C CA . ALA A 1 133 ? -1.694 -0.471 -24.093 1.00 55.50 133 ALA A CA 1
ATOM 1004 C C . ALA A 1 133 ? -0.880 -0.960 -22.875 1.00 55.50 133 ALA A C 1
ATOM 1006 O O . ALA A 1 133 ? 0.084 -0.310 -22.464 1.00 55.50 133 ALA A O 1
ATOM 1007 N N . HIS A 1 134 ? -1.262 -2.093 -22.280 1.00 58.16 134 HIS A N 1
ATOM 1008 C CA . HIS A 1 134 ? -0.481 -2.724 -21.226 1.00 58.16 134 HIS A CA 1
ATOM 1009 C C . HIS A 1 134 ? 0.770 -3.341 -21.855 1.00 58.16 134 HIS A C 1
ATOM 1011 O O . HIS A 1 134 ? 0.690 -4.106 -22.815 1.00 58.16 134 HIS A O 1
ATOM 1017 N N . LYS A 1 135 ? 1.951 -2.997 -21.332 1.00 51.19 135 LYS A N 1
ATOM 1018 C CA . LYS A 1 135 ? 3.159 -3.751 -21.662 1.00 51.19 135 LYS A CA 1
ATOM 1019 C C . LYS A 1 135 ? 3.131 -5.020 -20.820 1.00 51.19 135 LYS A C 1
ATOM 1021 O O . LYS A 1 135 ? 3.156 -4.901 -19.594 1.00 51.19 135 LYS A O 1
ATOM 1026 N N . PRO A 1 136 ? 3.042 -6.204 -21.438 1.00 50.75 136 PRO A N 1
ATOM 1027 C CA . PRO A 1 136 ? 3.039 -7.432 -20.677 1.00 50.75 136 PRO A CA 1
ATOM 1028 C C . PRO A 1 136 ? 4.402 -7.598 -20.000 1.00 50.75 136 PRO A C 1
ATOM 1030 O O . PRO A 1 136 ? 5.434 -7.201 -20.554 1.00 50.75 136 PRO A O 1
ATOM 1033 N N . ALA A 1 137 ? 4.410 -8.167 -18.796 1.00 48.06 137 ALA A N 1
ATOM 1034 C CA . ALA A 1 137 ? 5.659 -8.456 -18.100 1.00 48.06 137 ALA A CA 1
ATOM 1035 C C . ALA A 1 137 ? 6.503 -9.460 -18.909 1.00 48.06 137 ALA A C 1
ATOM 1037 O O . ALA A 1 137 ? 7.735 -9.433 -18.841 1.00 48.06 137 ALA A O 1
ATOM 1038 N N . ARG A 1 138 ? 5.851 -10.315 -19.715 1.00 48.44 138 ARG A N 1
ATOM 1039 C CA . ARG A 1 138 ? 6.469 -11.257 -20.653 1.00 48.44 138 ARG A CA 1
ATOM 1040 C C . ARG A 1 138 ? 5.732 -11.328 -22.001 1.00 48.44 138 ARG A C 1
ATOM 1042 O O . ARG A 1 138 ? 4.518 -11.172 -22.063 1.00 48.44 138 ARG A O 1
ATOM 1049 N N . PRO A 1 139 ? 6.424 -11.642 -23.110 1.00 48.53 139 PRO A N 1
ATOM 1050 C CA . PRO A 1 139 ? 5.755 -11.954 -24.373 1.00 48.53 139 PRO A CA 1
ATOM 1051 C C . PRO A 1 139 ? 4.745 -13.106 -24.205 1.00 48.53 139 PRO A C 1
ATOM 1053 O O . PRO A 1 139 ? 5.137 -14.207 -23.825 1.00 48.53 139 PRO A O 1
ATOM 1056 N N . GLY A 1 140 ? 3.463 -12.855 -24.500 1.00 54.25 140 GLY A N 1
ATOM 1057 C CA . GLY A 1 140 ? 2.382 -13.852 -24.433 1.00 54.25 140 GLY A CA 1
ATOM 1058 C C . GLY A 1 140 ? 1.380 -13.684 -23.284 1.00 54.25 140 GLY A C 1
ATOM 1059 O O . GLY A 1 140 ? 0.402 -14.432 -23.243 1.00 54.25 140 GLY A O 1
ATOM 1060 N N . ASP A 1 141 ? 1.577 -12.716 -22.386 1.00 53.56 141 ASP A N 1
ATOM 1061 C CA . ASP A 1 141 ? 0.610 -12.442 -21.316 1.00 53.56 141 ASP A CA 1
ATOM 1062 C C . ASP A 1 141 ? -0.733 -11.915 -21.882 1.00 53.56 141 ASP A C 1
ATOM 1064 O O . ASP A 1 141 ? -0.767 -11.153 -22.849 1.00 53.56 141 ASP A O 1
ATOM 1068 N N . GLN A 1 142 ? -1.850 -12.353 -21.288 1.00 55.69 142 GLN A N 1
ATOM 1069 C CA . GLN A 1 142 ? -3.229 -11.995 -21.669 1.00 55.69 142 GLN A CA 1
ATOM 1070 C C . GLN A 1 142 ? -3.781 -10.859 -20.780 1.00 55.69 142 GLN A C 1
ATOM 1072 O O . GLN A 1 142 ? -3.279 -10.679 -19.681 1.00 55.69 142 GLN A O 1
ATOM 1077 N N . PRO A 1 143 ? -4.869 -10.151 -21.144 1.00 53.34 143 PRO A N 1
ATOM 1078 C CA . PRO A 1 143 ? -5.422 -9.026 -20.364 1.00 53.34 143 PRO A CA 1
ATOM 1079 C C . PRO A 1 143 ? -5.851 -9.339 -18.913 1.00 53.34 143 PRO A C 1
ATOM 1081 O O . PRO A 1 143 ? -6.120 -8.421 -18.146 1.00 53.34 143 PRO A O 1
ATOM 1084 N N . SER A 1 144 ? -5.924 -10.620 -18.536 1.00 57.44 144 SER A N 1
ATOM 1085 C CA . SER A 1 144 ? -6.165 -11.116 -17.173 1.00 57.44 144 SER A CA 1
ATOM 1086 C C . SER A 1 144 ? -4.893 -11.644 -16.485 1.00 57.44 144 SER A C 1
ATOM 1088 O O . SER A 1 144 ? -4.977 -12.428 -15.537 1.00 57.44 144 SER A O 1
ATOM 1090 N N . SER A 1 145 ? -3.711 -11.323 -17.011 1.00 71.50 145 SER A N 1
ATOM 1091 C CA . SER A 1 145 ? -2.431 -11.782 -16.480 1.00 71.50 145 SER A CA 1
ATOM 1092 C C . SER A 1 145 ? -2.024 -10.974 -15.259 1.00 71.50 145 SER A C 1
ATOM 1094 O O . SER A 1 145 ? -2.049 -9.745 -15.285 1.00 71.50 145 SER A O 1
ATOM 1096 N N . TRP A 1 146 ? -1.555 -11.671 -14.234 1.00 80.88 146 TRP A N 1
ATOM 1097 C CA . TRP A 1 146 ? -0.894 -11.060 -13.092 1.00 80.88 146 TRP A CA 1
ATOM 1098 C C . TRP A 1 146 ? 0.600 -10.929 -13.371 1.00 80.88 146 TRP A C 1
ATOM 1100 O O . TRP A 1 146 ? 1.217 -11.840 -13.928 1.00 80.88 146 TRP A O 1
ATOM 1110 N N . CYS A 1 147 ? 1.199 -9.826 -12.935 1.00 84.25 147 CYS A N 1
ATOM 1111 C CA . CYS A 1 147 ? 2.642 -9.687 -12.922 1.00 84.25 147 CYS A CA 1
ATOM 1112 C C . CYS A 1 147 ? 3.249 -10.729 -11.973 1.00 84.25 147 CYS A C 1
ATOM 1114 O O . CYS A 1 147 ? 2.893 -10.821 -10.793 1.00 84.25 147 CYS A O 1
ATOM 1116 N N . LEU A 1 148 ? 4.185 -11.514 -12.503 1.00 86.06 148 LEU A N 1
ATOM 1117 C CA . LEU A 1 148 ? 4.932 -12.511 -11.750 1.00 86.06 148 LEU A CA 1
ATOM 1118 C C . LEU A 1 148 ? 6.347 -12.004 -11.499 1.00 86.06 148 LEU A C 1
ATOM 1120 O O . LEU A 1 148 ? 7.048 -11.629 -12.439 1.00 86.06 148 LEU A O 1
ATOM 1124 N N . ASP A 1 149 ? 6.775 -12.047 -10.240 1.00 81.00 149 ASP A N 1
ATOM 1125 C CA . ASP A 1 149 ? 8.134 -11.676 -9.868 1.00 81.00 149 ASP A CA 1
ATOM 1126 C C . ASP A 1 149 ? 9.139 -12.581 -10.589 1.00 81.00 149 ASP A C 1
ATOM 1128 O O . ASP A 1 149 ? 9.049 -13.812 -10.558 1.00 81.00 149 ASP A O 1
ATOM 1132 N N . THR A 1 150 ? 10.113 -11.968 -11.256 1.00 70.44 150 THR A N 1
ATOM 1133 C CA . THR A 1 150 ? 11.184 -12.684 -11.948 1.00 70.44 150 THR A CA 1
ATOM 1134 C C . THR A 1 150 ? 12.519 -12.420 -11.277 1.00 70.44 150 THR A C 1
ATOM 1136 O O . THR A 1 150 ? 12.728 -11.370 -10.665 1.00 70.44 150 THR A O 1
ATOM 1139 N N . ALA A 1 151 ? 13.461 -13.354 -11.426 1.00 68.19 151 ALA A N 1
ATOM 1140 C CA . ALA A 1 151 ? 14.850 -13.060 -11.100 1.00 68.19 151 ALA A CA 1
ATOM 1141 C C . ALA A 1 151 ? 15.312 -11.815 -11.893 1.00 68.19 151 ALA A C 1
ATOM 1143 O O . ALA A 1 151 ? 14.854 -11.631 -13.029 1.00 68.19 151 ALA A O 1
ATOM 1144 N N . PRO A 1 152 ? 16.183 -10.960 -11.323 1.00 59.44 152 PRO A N 1
ATOM 1145 C CA . PRO A 1 152 ? 16.692 -9.782 -12.013 1.00 59.44 152 PRO A CA 1
ATOM 1146 C C . PRO A 1 152 ? 17.318 -10.200 -13.344 1.00 59.44 152 PRO A C 1
ATOM 1148 O O . PRO A 1 152 ? 18.283 -10.965 -13.374 1.00 59.44 152 PRO A O 1
ATOM 1151 N N . THR A 1 153 ? 16.753 -9.741 -14.458 1.00 50.16 153 THR A N 1
ATOM 1152 C CA . THR A 1 153 ? 17.352 -9.976 -15.768 1.00 50.16 153 THR A CA 1
ATOM 1153 C C . THR A 1 153 ? 18.596 -9.107 -15.864 1.00 50.16 153 THR A C 1
ATOM 1155 O O . THR A 1 153 ? 18.491 -7.892 -16.030 1.00 50.16 153 THR A O 1
ATOM 1158 N N . THR A 1 154 ? 19.778 -9.712 -15.770 1.00 41.84 154 THR A N 1
ATOM 1159 C CA . THR A 1 154 ? 21.004 -9.079 -16.252 1.00 41.84 154 THR A CA 1
ATOM 1160 C C . THR A 1 154 ? 20.864 -8.951 -17.760 1.00 41.84 154 THR A C 1
ATOM 1162 O O . THR A 1 154 ? 21.117 -9.888 -18.515 1.00 41.84 154 THR A O 1
ATOM 1165 N N . VAL A 1 155 ? 20.390 -7.796 -18.224 1.00 43.44 155 VAL A N 1
ATOM 1166 C CA . VAL A 1 155 ? 20.436 -7.481 -19.648 1.00 43.44 155 VAL A CA 1
ATOM 1167 C C . VAL A 1 155 ? 21.920 -7.321 -19.970 1.00 43.44 155 VAL A C 1
ATOM 1169 O O . VAL A 1 155 ? 22.501 -6.264 -19.741 1.00 43.44 155 VAL A O 1
ATOM 1172 N N . LYS A 1 156 ? 22.579 -8.397 -20.420 1.00 39.09 156 LYS A N 1
ATOM 1173 C CA . LYS A 1 156 ? 23.843 -8.254 -21.143 1.00 39.09 156 LYS A CA 1
ATOM 1174 C C . LYS A 1 156 ? 23.511 -7.340 -22.312 1.00 39.09 156 LYS A C 1
ATOM 1176 O O . LYS A 1 156 ? 22.669 -7.701 -23.135 1.00 39.09 156 LYS A O 1
ATOM 1181 N N . GLY A 1 157 ? 24.085 -6.137 -22.306 1.00 36.22 157 GLY A N 1
ATOM 1182 C CA . GLY A 1 157 ? 23.936 -5.193 -23.402 1.00 36.22 157 GLY A CA 1
ATOM 1183 C C . GLY A 1 157 ? 24.141 -5.937 -24.713 1.00 36.22 157 GLY A C 1
ATOM 1184 O O . GLY A 1 157 ? 25.066 -6.742 -24.829 1.00 36.22 157 GLY A O 1
ATOM 1185 N N . CYS A 1 158 ? 23.230 -5.736 -25.662 1.00 39.41 158 CYS A N 1
ATOM 1186 C CA . CYS A 1 158 ? 23.514 -6.114 -27.033 1.00 39.41 158 CYS A CA 1
ATOM 1187 C C . CYS A 1 158 ? 24.752 -5.314 -27.436 1.00 39.41 158 CYS A C 1
ATOM 1189 O O . CYS A 1 158 ? 24.664 -4.101 -27.621 1.00 39.41 158 CYS A O 1
ATOM 1191 N N . ASP A 1 159 ? 25.898 -5.988 -27.490 1.00 39.34 159 ASP A N 1
ATOM 1192 C CA . ASP A 1 159 ? 27.062 -5.491 -28.202 1.00 39.34 159 ASP A CA 1
ATOM 1193 C C . ASP A 1 159 ? 26.602 -5.269 -29.642 1.00 39.34 159 ASP A C 1
ATOM 1195 O O . ASP A 1 159 ? 26.231 -6.209 -30.352 1.00 39.34 159 ASP A O 1
ATOM 1199 N N . GLY A 1 160 ? 26.519 -4.000 -30.032 1.00 39.91 160 GLY A N 1
ATOM 1200 C CA . GLY A 1 160 ? 26.267 -3.602 -31.405 1.00 39.91 160 GLY A CA 1
ATOM 1201 C C . GLY A 1 160 ? 27.483 -3.967 -32.243 1.00 39.91 160 GLY A C 1
ATOM 1202 O O . GLY A 1 160 ? 28.412 -3.176 -32.359 1.00 39.91 160 GLY A O 1
ATOM 1203 N N . GLY A 1 161 ? 27.481 -5.178 -32.794 1.00 35.16 161 GLY A N 1
ATOM 1204 C CA . GLY A 1 161 ? 28.364 -5.583 -33.879 1.00 35.16 161 GLY A CA 1
ATOM 1205 C C . GLY A 1 161 ? 27.660 -5.381 -35.217 1.00 35.16 161 GLY A C 1
ATOM 1206 O O . GLY A 1 161 ? 26.716 -6.109 -35.526 1.00 35.16 161 GLY A O 1
ATOM 1207 N N . GLY A 1 162 ? 28.128 -4.398 -35.986 1.00 29.66 162 GLY A N 1
ATOM 1208 C CA . GLY A 1 162 ? 27.711 -4.088 -37.353 1.00 2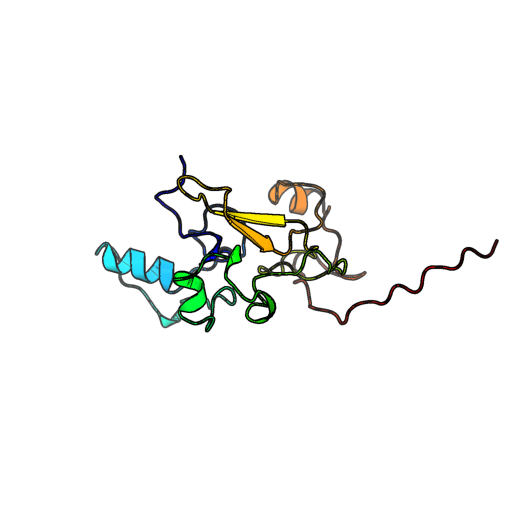9.66 162 GLY A CA 1
ATOM 1209 C C . GLY A 1 162 ? 28.524 -2.933 -37.906 1.00 29.66 162 GLY A C 1
ATOM 1210 O O . GLY A 1 162 ? 28.219 -1.791 -37.504 1.00 29.66 162 GLY A O 1
#

Foldseek 3Di:
DQPDQADQCQQQVQDLRHPDDHVNFQAPVVQVVVVVVVPDDDPNVRGDDQPGNPPLDPCSVPDFLVPDPCVSVVLFADDPPFQFFFAFNNQLATFGQPAWDWADDPPDGTGTGTGTDHPFPDPDPVCCLVVVRGDDCDPPDDNPDGHDGDDGDPPPPPPPDD

Sequence (162 aa):
SALESHWSERNAKDELMAPLGGAGLYTELTLGAFVDLGYYKADWAAAEPMAWGKNSGCELLEKKCAQLSLDKYPKMFCSGSDFHLRCTSDRYFSGRCTGSIMEPSPGAAPDSCPVIEPVISVRDLATVFKQGAHKPARPGDQPSSWCLDTAPTTVKGCDGGG

Radius of gyration: 18.19 Å; chains: 1; b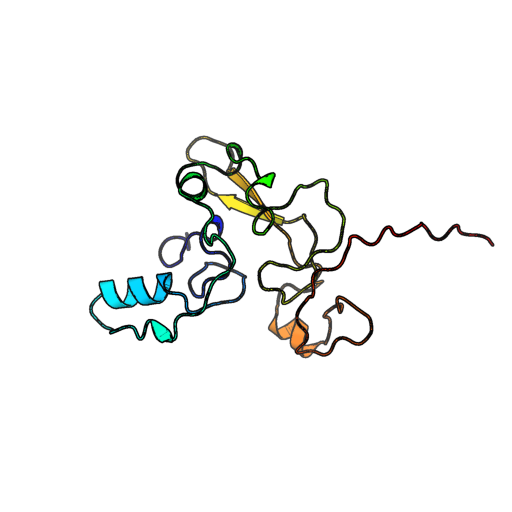ounding box: 53×37×52 Å

Secondary structure (DSSP, 8-state):
---SSS--HHHHTTBTTSSS-S--B--HHHHHHHHHTTS----GGGPPPP-TTTT--THHHHS-GGGS-GGG-TTT---TT--S-EE-TTSSSEEEEEEEEEE--TTSPPEEEEEEEE--S-S-HHHHHHHT----SSTT--TTPPP---------------

Organism: NCBI:txid83891

InterPro domains:
  IPR001577 Peptidase M8, leishmanolysin [PF01457] (3-98)
  IPR001577 Peptidase M8, leishmanolysin [PR00782] (28-57)
  IPR001577 Peptidase M8, leishmanolysin [PR00782] (58-87)
  IPR001577 Peptidase M8, leishmanolysin [PTHR10942] (4-100)